Protein AF-A0A6G8PXQ9-F1 (afdb_monomer_lite)

Organism: NCBI:txid2653852

InterPro domains:
  IPR021320 Protein of unknown function DUF2905 [PF11146] (9-71)
  IPR021320 Protein of unknown function DUF2905 [PTHR36443] (7-73)

Secondary structure (DSSP, 8-state):
-PPPHHHHHHHHHHHHHHHHHHHHHHHHHHHTT--S-TTEEEEEETTEEEEEEHHHHHHHHHHHHHHHHHHH--

Radius of gyration: 17.23 Å; chains: 1; bounding box: 47×22×46 Å

Structure (mmCIF, N/CA/C/O backbone):
data_AF-A0A6G8PXQ9-F1
#
_entry.id   AF-A0A6G8PXQ9-F1
#
loop_
_atom_site.group_PDB
_atom_site.id
_atom_site.type_symbol
_atom_site.label_atom_id
_atom_site.label_alt_id
_atom_site.label_comp_id
_atom_site.label_asym_id
_atom_site.label_entity_id
_atom_site.label_seq_id
_atom_site.pdbx_PDB_ins_code
_atom_site.Cartn_x
_atom_site.Cartn_y
_atom_site.Cartn_z
_atom_site.occupancy
_atom_site.B_iso_or_equiv
_atom_site.auth_seq_id
_atom_site.auth_comp_id
_atom_site.auth_asym_id
_atom_site.auth_atom_id
_atom_site.pdbx_PDB_model_num
ATOM 1 N N . MET A 1 1 ? 27.189 9.220 -8.458 1.00 47.50 1 MET A N 1
ATOM 2 C CA . MET A 1 1 ? 26.096 8.256 -8.704 1.00 47.50 1 MET A CA 1
ATOM 3 C C . MET A 1 1 ? 24.886 9.044 -9.181 1.00 47.50 1 MET A C 1
ATOM 5 O O . MET A 1 1 ? 24.193 9.625 -8.359 1.00 47.50 1 MET A O 1
ATOM 9 N N . GLY A 1 2 ? 24.719 9.191 -10.497 1.00 68.62 2 GLY A N 1
ATOM 10 C CA . GLY A 1 2 ? 23.536 9.844 -11.065 1.00 68.62 2 GLY A CA 1
ATOM 11 C C . GLY A 1 2 ? 22.386 8.847 -11.108 1.00 68.62 2 GLY A C 1
ATOM 12 O O . GLY A 1 2 ? 22.604 7.690 -11.459 1.00 68.62 2 GLY A O 1
ATOM 13 N N . VAL A 1 3 ? 21.189 9.263 -10.708 1.00 70.00 3 VAL A N 1
ATOM 14 C CA . VAL A 1 3 ? 20.014 8.392 -10.776 1.00 70.00 3 VAL A CA 1
ATOM 15 C C . VAL A 1 3 ? 19.512 8.361 -12.221 1.00 70.00 3 VAL A C 1
ATOM 17 O O . VAL A 1 3 ? 19.218 9.409 -12.793 1.00 70.00 3 VAL A O 1
ATOM 20 N N . GLU A 1 4 ? 19.420 7.175 -12.827 1.00 86.62 4 GLU A N 1
ATOM 21 C CA . GLU A 1 4 ? 18.873 7.026 -14.179 1.00 86.62 4 GLU A CA 1
ATOM 22 C C . GLU A 1 4 ? 17.360 7.295 -14.197 1.00 86.62 4 GLU A C 1
ATOM 24 O O . GLU A 1 4 ? 16.565 6.552 -13.613 1.00 86.62 4 GLU A O 1
ATOM 29 N N . LEU A 1 5 ? 16.945 8.331 -14.934 1.00 90.38 5 LEU A N 1
ATOM 30 C CA . LEU A 1 5 ? 15.539 8.736 -15.076 1.00 90.38 5 LEU A CA 1
ATOM 31 C C . LEU A 1 5 ? 14.647 7.608 -15.622 1.00 90.38 5 LEU A C 1
ATOM 33 O O . LEU A 1 5 ? 13.493 7.480 -15.217 1.00 90.38 5 LEU A O 1
ATOM 37 N N . GLY A 1 6 ? 15.186 6.750 -16.495 1.00 89.19 6 GLY A N 1
ATOM 38 C CA . GLY A 1 6 ? 14.465 5.590 -17.026 1.00 89.19 6 GLY A CA 1
ATOM 39 C C . GLY A 1 6 ? 14.137 4.540 -15.959 1.00 89.19 6 GLY A C 1
ATOM 40 O O . GLY A 1 6 ? 13.049 3.960 -15.980 1.00 89.19 6 GLY A O 1
ATOM 41 N N . GLY A 1 7 ? 15.040 4.328 -14.995 1.00 87.38 7 GLY A N 1
ATOM 42 C CA . GLY A 1 7 ? 14.810 3.440 -13.855 1.00 87.38 7 GLY A CA 1
ATOM 43 C C . GLY A 1 7 ? 13.701 3.969 -12.949 1.00 87.38 7 GLY A C 1
ATOM 44 O O . GLY A 1 7 ? 12.756 3.242 -12.641 1.00 87.38 7 GLY A O 1
ATOM 45 N N . ILE A 1 8 ? 13.754 5.264 -12.618 1.00 88.81 8 ILE A N 1
ATOM 46 C CA . ILE A 1 8 ? 12.701 5.941 -11.846 1.00 88.81 8 ILE A CA 1
ATOM 47 C C . ILE A 1 8 ? 11.353 5.840 -12.568 1.00 88.81 8 ILE A C 1
ATOM 49 O O . ILE A 1 8 ? 10.357 5.463 -11.955 1.00 88.81 8 ILE A O 1
ATOM 53 N N . GLY A 1 9 ? 11.313 6.118 -13.875 1.00 90.75 9 GLY A N 1
ATOM 54 C CA . GLY A 1 9 ? 10.083 6.065 -14.668 1.00 90.75 9 GLY A CA 1
ATOM 55 C C . GLY A 1 9 ? 9.406 4.693 -14.627 1.00 90.75 9 GLY A C 1
ATOM 56 O O . GLY A 1 9 ? 8.193 4.605 -14.448 1.00 90.75 9 GLY A O 1
ATOM 57 N N . ARG A 1 10 ? 10.182 3.605 -14.707 1.00 83.88 10 ARG A N 1
ATOM 58 C CA . ARG A 1 10 ? 9.651 2.235 -14.589 1.00 83.88 10 ARG A CA 1
ATOM 59 C C . ARG A 1 10 ? 9.061 1.955 -13.206 1.00 83.88 10 ARG A C 1
ATOM 61 O O . ARG A 1 10 ? 7.999 1.338 -13.128 1.00 83.88 10 ARG A O 1
ATOM 68 N N . VAL A 1 11 ? 9.717 2.412 -12.137 1.00 85.88 11 VAL A N 1
ATOM 69 C CA . VAL A 1 11 ? 9.210 2.267 -10.761 1.00 85.88 11 VAL A CA 1
ATOM 70 C C . VAL A 1 11 ? 7.911 3.050 -10.582 1.00 85.88 11 VAL A C 1
ATOM 72 O O . VAL A 1 11 ? 6.940 2.497 -10.072 1.00 85.88 11 VAL A O 1
ATOM 75 N N . LEU A 1 12 ? 7.858 4.298 -11.059 1.00 88.75 12 LEU A N 1
ATOM 76 C CA . LEU A 1 12 ? 6.658 5.135 -10.985 1.00 88.75 12 LEU A CA 1
ATOM 77 C C . LEU A 1 12 ? 5.476 4.510 -11.733 1.00 88.75 12 LEU A C 1
ATOM 79 O O . LEU A 1 12 ? 4.372 4.468 -11.193 1.00 88.75 12 LEU A O 1
ATOM 83 N N . ILE A 1 13 ? 5.702 3.972 -12.936 1.00 89.69 13 ILE A N 1
ATOM 84 C CA . ILE A 1 13 ? 4.652 3.296 -13.710 1.00 89.69 13 ILE A CA 1
ATOM 85 C C . ILE A 1 13 ? 4.112 2.082 -12.950 1.00 89.69 13 ILE A C 1
ATOM 87 O O . ILE A 1 13 ? 2.897 1.948 -12.805 1.00 89.69 13 ILE A O 1
ATOM 91 N N . GLY A 1 14 ? 4.973 1.202 -12.430 1.00 83.62 14 GLY A N 1
ATOM 92 C CA . GLY A 1 14 ? 4.467 0.035 -11.703 1.00 83.62 14 GLY A CA 1
ATOM 93 C C . GLY A 1 14 ? 3.834 0.387 -10.355 1.00 83.62 14 GLY A C 1
ATOM 94 O O . GLY A 1 14 ? 2.862 -0.259 -9.975 1.00 83.62 14 GLY A O 1
ATOM 95 N N . ALA A 1 15 ? 4.288 1.444 -9.675 1.00 83.12 15 ALA A N 1
ATOM 96 C CA . ALA A 1 15 ? 3.610 1.967 -8.489 1.00 83.12 15 ALA A CA 1
ATOM 97 C C . ALA A 1 15 ? 2.203 2.493 -8.824 1.00 83.12 15 ALA A C 1
ATOM 99 O O . ALA A 1 15 ? 1.249 2.176 -8.117 1.00 83.12 15 ALA A O 1
ATOM 100 N N . ALA A 1 16 ? 2.044 3.229 -9.929 1.00 90.19 16 ALA A N 1
ATOM 101 C CA . ALA A 1 16 ? 0.741 3.714 -10.382 1.00 90.19 16 ALA A CA 1
ATOM 102 C C . ALA A 1 16 ? -0.222 2.560 -10.704 1.00 90.19 16 ALA A C 1
ATOM 104 O O . ALA A 1 16 ? -1.372 2.579 -10.270 1.00 90.19 16 ALA A O 1
ATOM 105 N N . VAL A 1 17 ? 0.256 1.522 -11.401 1.00 86.00 17 VAL A N 1
ATOM 106 C CA . VAL A 1 17 ? -0.538 0.314 -11.680 1.00 86.00 17 VAL A CA 1
ATOM 107 C C . VAL A 1 17 ? -0.931 -0.396 -10.381 1.00 86.00 17 VAL A C 1
ATOM 109 O O . VAL A 1 17 ? -2.094 -0.758 -10.217 1.00 86.00 17 VAL A O 1
ATOM 112 N N . ALA A 1 18 ? -0.005 -0.553 -9.431 1.00 81.69 18 ALA A N 1
ATOM 113 C CA . ALA A 1 18 ? -0.288 -1.174 -8.137 1.00 81.69 18 ALA A C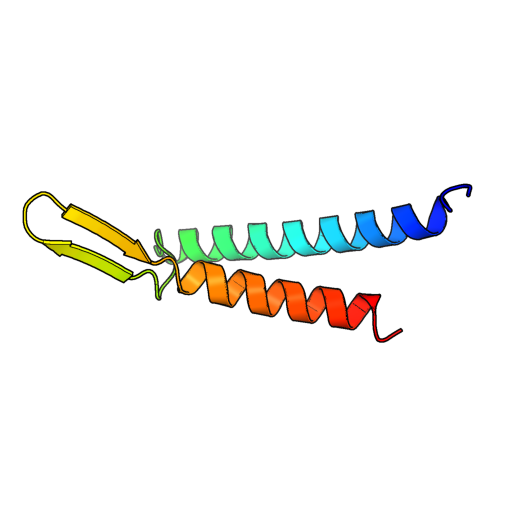A 1
ATOM 114 C C . ALA A 1 18 ? -1.379 -0.427 -7.360 1.00 81.69 18 ALA A C 1
ATOM 116 O O . ALA A 1 18 ? -2.319 -1.040 -6.853 1.00 81.69 18 ALA A O 1
ATOM 117 N N . LEU A 1 19 ? -1.272 0.903 -7.297 1.00 86.06 19 LEU A N 1
ATOM 118 C CA . LEU A 1 19 ? -2.251 1.759 -6.634 1.00 86.06 19 LEU A CA 1
ATOM 119 C C . LEU A 1 19 ? -3.618 1.687 -7.315 1.00 86.06 19 LEU A C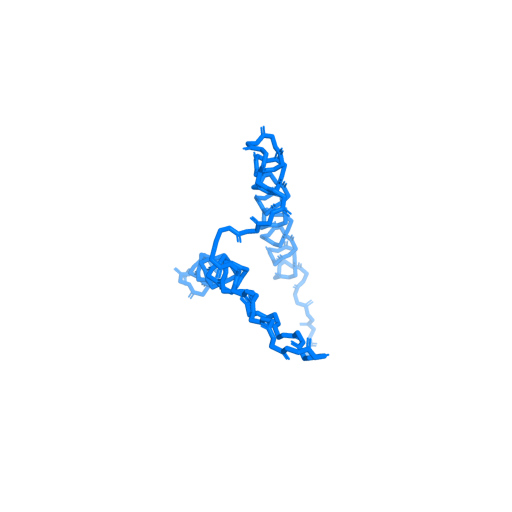 1
ATOM 121 O O . LEU A 1 19 ? -4.634 1.625 -6.626 1.00 86.06 19 LEU A O 1
ATOM 125 N N . LEU A 1 20 ? -3.654 1.640 -8.648 1.00 89.56 20 LEU A N 1
ATOM 126 C CA . LEU A 1 20 ? -4.895 1.502 -9.408 1.00 89.56 20 LEU A CA 1
ATOM 127 C C . LEU A 1 20 ? -5.590 0.163 -9.123 1.00 89.56 20 LEU A C 1
ATOM 129 O O . LEU A 1 20 ? -6.800 0.136 -8.901 1.00 89.56 20 LEU A O 1
ATOM 133 N N . VAL A 1 21 ? -4.829 -0.933 -9.057 1.00 83.75 21 VAL A N 1
ATOM 134 C CA . VAL A 1 21 ? -5.352 -2.258 -8.686 1.00 83.75 21 VAL A CA 1
ATOM 135 C C . VAL A 1 21 ? -5.878 -2.261 -7.248 1.00 83.75 21 VAL A C 1
ATOM 137 O O . VAL A 1 21 ? -6.991 -2.730 -7.012 1.00 83.75 21 VAL A O 1
ATOM 140 N N . LEU A 1 22 ? -5.128 -1.703 -6.292 1.00 82.62 22 LEU A N 1
ATOM 141 C CA . LEU A 1 22 ? -5.553 -1.610 -4.889 1.00 82.62 22 LEU A CA 1
ATOM 142 C C . LEU A 1 22 ? -6.819 -0.758 -4.722 1.00 82.62 22 LEU 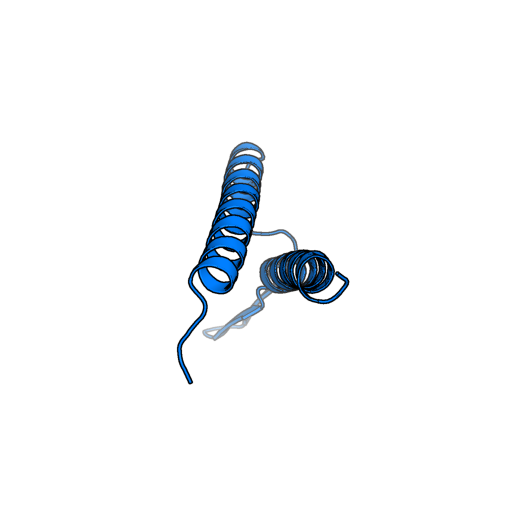A C 1
ATOM 144 O O . LEU A 1 22 ? -7.751 -1.171 -4.035 1.00 82.62 22 LEU A O 1
ATOM 148 N N . GLY A 1 23 ? -6.885 0.399 -5.384 1.00 88.00 23 GLY A N 1
ATOM 149 C CA . GLY A 1 23 ? -8.069 1.258 -5.378 1.00 88.00 23 GLY A CA 1
ATOM 150 C C . GLY A 1 23 ? -9.291 0.563 -5.982 1.00 88.00 23 GLY A C 1
ATOM 151 O O . GLY A 1 23 ? -10.376 0.609 -5.402 1.00 88.00 23 GLY A O 1
ATOM 152 N N . GLY A 1 24 ? -9.112 -0.145 -7.102 1.00 88.56 24 GLY A N 1
ATOM 153 C CA . GLY A 1 24 ? -10.166 -0.949 -7.725 1.00 88.56 24 GLY A CA 1
ATOM 154 C C . GLY A 1 24 ? -10.674 -2.070 -6.815 1.00 88.56 24 GLY A C 1
ATOM 155 O O . GLY A 1 24 ? -11.884 -2.271 -6.705 1.00 88.56 24 GLY A O 1
ATOM 156 N N . LEU A 1 25 ? -9.771 -2.753 -6.108 1.00 82.75 25 LEU A N 1
ATOM 157 C CA . LEU A 1 25 ? -10.130 -3.788 -5.142 1.00 82.75 25 LEU A CA 1
ATOM 158 C C . LEU A 1 25 ? -10.950 -3.220 -3.976 1.00 82.75 25 LEU A C 1
ATOM 160 O O . LEU A 1 25 ? -11.986 -3.788 -3.639 1.00 82.75 25 LEU A O 1
ATOM 164 N N . PHE A 1 26 ? -10.542 -2.092 -3.386 1.00 82.94 26 PHE A N 1
ATOM 165 C CA . PHE A 1 26 ? -11.304 -1.469 -2.298 1.00 82.94 26 PHE A CA 1
ATOM 166 C C . PHE A 1 26 ? -12.677 -0.962 -2.748 1.00 82.94 26 PHE A C 1
ATOM 168 O O . PHE A 1 26 ? -13.653 -1.136 -2.021 1.00 82.94 26 PHE A O 1
ATOM 175 N N . LEU A 1 27 ? -12.789 -0.411 -3.961 1.00 88.19 27 LEU A N 1
ATOM 176 C CA . LEU A 1 27 ? -14.086 -0.042 -4.536 1.00 88.19 27 LEU A CA 1
ATOM 177 C C . LEU A 1 27 ? -15.005 -1.259 -4.716 1.00 88.19 27 LEU A C 1
ATOM 179 O O . LEU A 1 27 ? -16.201 -1.171 -4.436 1.00 88.19 27 LEU A O 1
ATOM 183 N N . LEU A 1 28 ? -14.462 -2.395 -5.168 1.00 83.12 28 LEU A N 1
ATOM 184 C CA . LEU A 1 28 ? -15.223 -3.635 -5.315 1.00 83.12 28 LEU A CA 1
ATOM 185 C C . LEU A 1 28 ? -15.675 -4.182 -3.955 1.00 83.12 28 LEU A C 1
ATOM 187 O O . LEU A 1 28 ? -16.837 -4.550 -3.810 1.00 83.12 28 LEU A O 1
ATOM 191 N N . LEU A 1 29 ? -14.790 -4.184 -2.955 1.00 80.69 29 LEU A N 1
ATOM 192 C CA . LEU A 1 29 ? -15.113 -4.601 -1.587 1.00 80.69 29 LEU A CA 1
ATOM 193 C C . LEU A 1 29 ? -16.231 -3.738 -0.986 1.00 80.69 29 LEU A C 1
ATOM 195 O O . LEU A 1 29 ? -17.212 -4.286 -0.485 1.00 80.69 29 LEU A O 1
ATOM 199 N N . GLY A 1 30 ? -16.156 -2.411 -1.141 1.00 82.81 30 GLY A N 1
ATOM 200 C CA . GLY A 1 30 ? -17.221 -1.504 -0.705 1.00 82.81 30 GLY A CA 1
ATOM 201 C C . GLY A 1 30 ? -18.561 -1.778 -1.398 1.00 82.81 30 GLY A C 1
ATOM 202 O O . GLY A 1 30 ? -19.609 -1.756 -0.758 1.00 82.81 30 GLY A O 1
ATOM 203 N N . ARG A 1 31 ? -18.555 -2.126 -2.694 1.00 85.62 31 ARG A N 1
ATOM 204 C CA . ARG A 1 31 ? -19.779 -2.523 -3.418 1.00 85.62 31 ARG A CA 1
ATOM 205 C C . ARG A 1 31 ? -20.382 -3.845 -2.949 1.00 85.62 31 ARG A C 1
ATOM 207 O O . ARG A 1 31 ? -21.586 -4.030 -3.093 1.00 85.62 31 ARG A O 1
ATOM 214 N N . LEU A 1 32 ? -19.573 -4.751 -2.408 1.00 82.50 32 LEU A N 1
ATOM 215 C CA . LEU A 1 32 ? -20.024 -6.031 -1.857 1.00 82.50 32 LEU A CA 1
ATOM 216 C C . LEU A 1 32 ? -20.501 -5.917 -0.396 1.00 82.50 32 LEU A C 1
ATOM 218 O O . LEU A 1 32 ? -20.815 -6.935 0.215 1.00 82.50 32 LEU A O 1
ATOM 222 N N . GLY A 1 33 ? -20.554 -4.703 0.171 1.00 80.38 33 GLY A N 1
ATOM 223 C CA . GLY A 1 33 ? -20.901 -4.472 1.579 1.00 80.38 33 GLY A CA 1
ATOM 224 C C . GLY A 1 33 ? -19.804 -4.917 2.551 1.00 80.38 33 GLY A C 1
ATOM 225 O O . GLY A 1 33 ? -20.063 -5.146 3.731 1.00 80.38 33 GLY A O 1
ATOM 226 N N . ILE A 1 34 ? -18.579 -5.092 2.049 1.00 76.69 34 ILE A N 1
ATOM 227 C CA . ILE A 1 34 ? -17.415 -5.493 2.830 1.00 76.69 34 ILE A CA 1
ATOM 228 C C . ILE A 1 34 ? -16.691 -4.217 3.265 1.00 76.69 34 ILE A C 1
ATOM 230 O O . ILE A 1 34 ? -15.729 -3.772 2.643 1.00 76.69 34 ILE A O 1
ATOM 234 N N . ASP A 1 35 ? -17.166 -3.634 4.364 1.00 73.44 35 ASP A N 1
ATOM 235 C CA . ASP A 1 35 ? -16.587 -2.415 4.950 1.00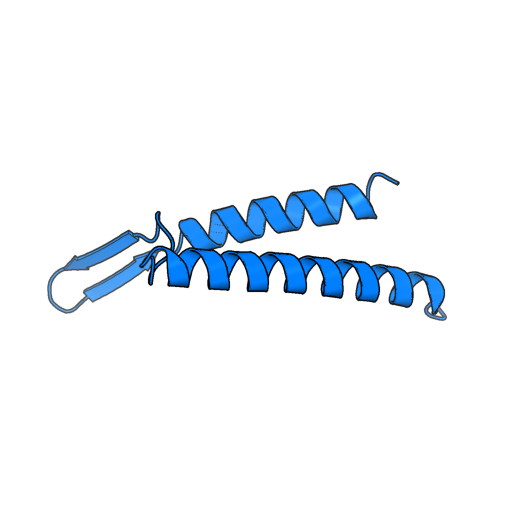 73.44 35 ASP A CA 1
ATOM 236 C C . ASP A 1 35 ? -15.277 -2.685 5.712 1.00 73.44 35 ASP A C 1
ATOM 238 O O . ASP A 1 35 ? -14.585 -1.768 6.154 1.00 73.44 35 ASP A O 1
ATOM 242 N N . ARG A 1 36 ? -14.950 -3.965 5.917 1.00 71.25 36 ARG A N 1
ATOM 243 C CA . ARG A 1 36 ? -13.764 -4.445 6.634 1.00 71.25 36 ARG A CA 1
ATOM 244 C C . ARG A 1 36 ? -13.174 -5.603 5.861 1.00 71.25 36 ARG A C 1
ATOM 246 O O . ARG A 1 36 ? -13.926 -6.482 5.448 1.00 71.25 36 ARG A O 1
ATOM 253 N N . LEU A 1 37 ? -11.855 -5.642 5.691 1.00 70.50 37 LEU A N 1
ATOM 254 C CA . LEU A 1 37 ? -11.242 -6.753 4.975 1.00 70.50 37 LEU A CA 1
ATOM 255 C C . LEU A 1 37 ? -11.543 -8.072 5.714 1.00 70.50 37 LEU A C 1
ATOM 257 O O . LEU A 1 37 ? -11.330 -8.161 6.928 1.00 70.50 37 LEU A O 1
ATOM 261 N N . PRO A 1 38 ? -12.041 -9.106 5.010 1.00 65.81 38 PRO A N 1
ATOM 262 C CA . PRO A 1 38 ? -12.254 -10.409 5.617 1.00 65.81 38 PRO A CA 1
ATOM 263 C C . PRO A 1 38 ? -10.900 -10.947 6.093 1.00 65.81 38 PRO A C 1
ATOM 265 O O . PRO A 1 38 ? -9.916 -10.923 5.356 1.00 65.81 38 PRO A O 1
ATOM 268 N N . GLY A 1 39 ? -10.847 -11.393 7.347 1.00 72.81 39 GLY A N 1
ATOM 269 C CA . GLY A 1 39 ? -9.608 -11.801 8.014 1.00 72.81 39 GLY A CA 1
ATOM 270 C C . GLY A 1 39 ? -9.094 -10.804 9.055 1.00 72.81 39 GLY A C 1
ATOM 271 O O . GLY A 1 39 ? -8.257 -11.187 9.867 1.00 72.81 39 GLY A O 1
ATOM 272 N N . ASP A 1 40 ? -9.613 -9.575 9.114 1.00 82.88 40 ASP A N 1
ATOM 273 C CA . ASP A 1 40 ? -9.278 -8.651 10.201 1.00 82.88 40 ASP A CA 1
ATOM 274 C C . ASP A 1 40 ? -9.859 -9.159 11.531 1.00 82.88 40 ASP A C 1
ATOM 276 O O . ASP A 1 40 ? -11.071 -9.176 11.755 1.00 82.88 40 ASP A O 1
ATOM 280 N N . LEU A 1 41 ? -8.976 -9.597 12.429 1.00 82.31 41 LEU A N 1
ATOM 281 C CA . LEU A 1 41 ? -9.340 -10.104 13.744 1.00 82.31 41 LEU A CA 1
ATOM 282 C C . LEU A 1 41 ? -9.449 -8.938 14.720 1.00 82.31 41 LEU A C 1
ATOM 284 O O . LEU A 1 41 ? -8.488 -8.203 14.945 1.00 82.31 41 LEU A O 1
ATOM 288 N N . VAL A 1 42 ? -10.613 -8.791 15.345 1.00 85.06 42 VAL A N 1
ATOM 289 C CA . VAL A 1 42 ? -10.815 -7.825 16.426 1.00 85.06 42 VAL A CA 1
ATOM 290 C C . VAL A 1 42 ? -11.039 -8.591 17.716 1.00 85.06 42 VAL A C 1
ATOM 292 O O . VAL A 1 42 ? -12.100 -9.173 17.933 1.00 85.06 42 VAL A O 1
ATOM 295 N N . PHE A 1 43 ? -10.038 -8.576 18.589 1.00 85.69 43 PHE A N 1
ATOM 296 C CA . PHE A 1 43 ? -10.158 -9.123 19.933 1.00 85.69 43 PHE A CA 1
ATOM 297 C C . PHE A 1 43 ? -10.582 -8.018 20.889 1.00 85.69 43 PHE A C 1
ATOM 299 O O . PHE A 1 43 ? -9.855 -7.048 21.097 1.00 85.69 43 PHE A O 1
ATOM 306 N N . ARG A 1 44 ? -11.762 -8.168 21.495 1.00 91.50 44 ARG A N 1
ATOM 307 C CA . ARG A 1 44 ? -12.267 -7.244 22.513 1.00 91.50 44 ARG A CA 1
ATOM 308 C C . ARG A 1 44 ? -12.457 -7.987 23.831 1.00 91.50 44 ARG A C 1
ATOM 310 O O . ARG A 1 44 ? -13.220 -8.947 23.894 1.00 91.50 44 ARG A O 1
ATOM 317 N N . ARG A 1 45 ? -11.766 -7.549 24.885 1.00 88.56 45 ARG A N 1
ATOM 318 C CA . ARG A 1 45 ? -11.896 -8.101 26.241 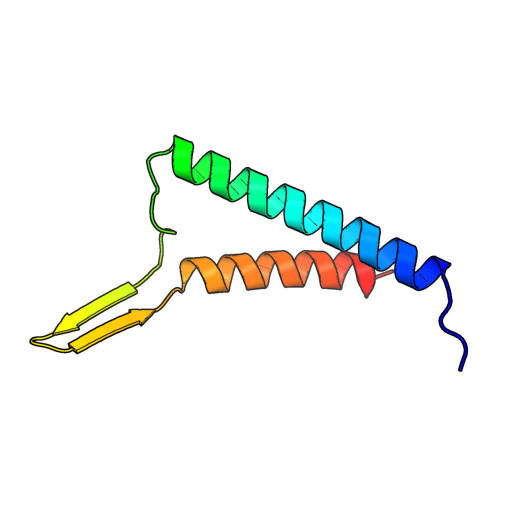1.00 88.56 45 ARG A CA 1
ATOM 319 C C . ARG A 1 45 ? -11.894 -6.967 27.262 1.00 88.56 45 ARG A C 1
ATOM 321 O O . ARG A 1 45 ? -10.870 -6.324 27.478 1.00 88.56 45 ARG A O 1
ATOM 328 N N . GLY A 1 46 ? -13.042 -6.729 27.900 1.00 89.19 46 GLY A N 1
ATOM 329 C CA . GLY A 1 46 ? -13.212 -5.607 28.829 1.00 89.19 46 GLY A CA 1
ATOM 330 C C . GLY A 1 46 ? -12.926 -4.263 28.145 1.00 89.19 46 GLY A C 1
ATOM 331 O O . GLY A 1 46 ? -13.497 -3.980 27.095 1.00 89.19 46 GLY A O 1
ATOM 332 N N . GLY A 1 47 ? -12.016 -3.466 28.722 1.00 93.38 47 GLY A N 1
ATOM 333 C CA . GLY A 1 47 ? -11.551 -2.187 28.163 1.00 93.38 47 GLY A CA 1
ATOM 334 C C . GLY A 1 47 ? -10.444 -2.290 27.102 1.00 93.38 47 GLY A C 1
ATOM 335 O O . GLY A 1 47 ? -10.018 -1.267 26.575 1.00 93.38 47 GLY A O 1
ATOM 336 N N . LEU A 1 48 ? -9.965 -3.496 26.774 1.00 89.62 48 LEU A N 1
ATOM 337 C CA . LEU A 1 48 ? -8.916 -3.707 25.775 1.00 89.62 48 LEU A CA 1
ATOM 338 C C . LEU A 1 48 ? -9.526 -4.108 24.426 1.00 89.62 48 LEU A C 1
ATOM 340 O O . LEU A 1 48 ? -10.275 -5.084 24.339 1.00 89.62 48 LEU A O 1
ATOM 344 N N . THR A 1 49 ? -9.164 -3.382 23.366 1.00 90.88 49 THR A N 1
ATOM 345 C CA . THR A 1 49 ? -9.461 -3.754 21.975 1.00 90.88 49 THR A CA 1
ATOM 346 C C . THR A 1 49 ? -8.155 -3.878 21.199 1.00 90.88 49 THR A C 1
ATOM 348 O O . THR A 1 49 ? -7.402 -2.914 21.103 1.00 90.88 49 THR A O 1
ATOM 351 N N . VAL A 1 50 ? -7.896 -5.058 20.641 1.00 89.06 50 VAL A N 1
ATOM 352 C CA . VAL A 1 50 ? -6.731 -5.353 19.800 1.00 89.06 50 VAL A CA 1
ATOM 353 C C . VAL A 1 50 ? -7.214 -5.614 18.377 1.00 89.06 50 VAL A C 1
ATOM 355 O O . VAL A 1 50 ? -8.076 -6.467 18.161 1.00 89.06 50 VAL A O 1
ATOM 358 N N . TYR A 1 51 ? -6.653 -4.882 17.416 1.00 86.25 51 TYR A N 1
ATOM 359 C CA . TYR A 1 51 ? -6.921 -5.041 15.988 1.00 86.25 51 TYR A CA 1
ATOM 360 C C . TYR A 1 51 ? -5.760 -5.788 15.332 1.00 86.25 51 TYR A C 1
ATOM 362 O O . TYR A 1 51 ? -4.610 -5.370 15.451 1.00 86.25 51 TYR A O 1
ATOM 370 N N . PHE A 1 52 ? -6.064 -6.876 14.632 1.00 87.31 52 PHE A N 1
ATOM 371 C CA . PHE A 1 52 ? -5.111 -7.686 13.882 1.00 87.31 52 PHE A CA 1
ATOM 372 C C . PHE A 1 52 ? -5.528 -7.710 12.406 1.00 87.31 52 PHE A C 1
ATOM 374 O O . PHE A 1 52 ? -6.374 -8.521 12.023 1.00 87.31 52 PHE A O 1
ATOM 381 N N . PRO A 1 53 ? -4.984 -6.810 11.569 1.00 83.31 53 PRO A N 1
ATOM 382 C CA . PRO A 1 53 ? -5.461 -6.611 10.206 1.00 83.31 53 PRO A CA 1
ATOM 383 C C . PRO A 1 53 ? -4.865 -7.648 9.236 1.00 83.31 53 PRO A C 1
ATOM 385 O O . PRO A 1 53 ? -4.092 -7.312 8.335 1.00 83.31 53 PRO A O 1
ATOM 388 N N . LEU A 1 54 ? -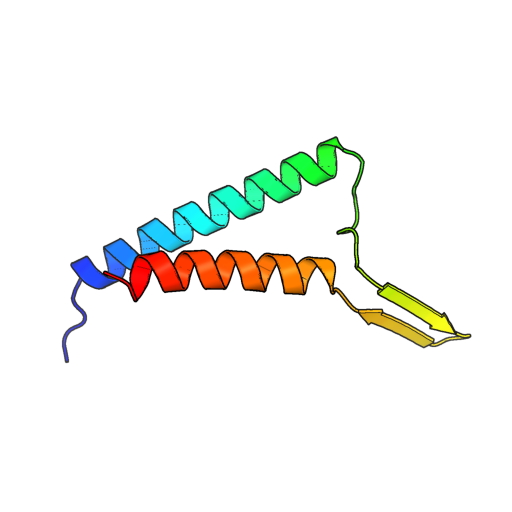5.151 -8.938 9.448 1.00 83.75 54 LEU A N 1
ATOM 389 C CA . LEU A 1 54 ? -4.570 -10.021 8.642 1.00 83.75 54 LEU A CA 1
ATOM 390 C C . LEU A 1 54 ? -4.984 -9.928 7.174 1.00 83.75 54 LEU A C 1
ATOM 392 O O . LEU A 1 54 ? -4.172 -10.240 6.303 1.00 83.75 54 LEU A O 1
ATOM 396 N N . GLY A 1 55 ? -6.208 -9.470 6.890 1.00 81.38 55 GLY A N 1
ATOM 397 C CA . GLY A 1 55 ? -6.677 -9.299 5.516 1.00 81.38 55 GLY A CA 1
ATOM 398 C C . GLY A 1 55 ? -5.806 -8.296 4.762 1.00 81.38 55 GLY A C 1
ATOM 399 O O . GLY A 1 55 ? -5.354 -8.566 3.647 1.00 81.38 55 GLY A O 1
ATOM 400 N N . LEU A 1 56 ? -5.477 -7.175 5.412 1.00 82.44 56 LEU A N 1
ATOM 401 C CA . LEU A 1 56 ? -4.560 -6.178 4.860 1.00 82.44 56 LEU A CA 1
ATOM 402 C C . LEU A 1 56 ? -3.146 -6.741 4.676 1.00 82.44 56 LEU A C 1
ATOM 404 O O . LEU A 1 56 ? -2.523 -6.492 3.645 1.00 82.44 56 LEU A O 1
ATOM 408 N N . MET A 1 57 ? -2.637 -7.511 5.642 1.00 87.31 57 MET A N 1
ATOM 409 C CA . MET A 1 57 ? -1.294 -8.097 5.546 1.00 87.31 57 MET A CA 1
ATOM 410 C C . MET A 1 57 ? -1.171 -9.076 4.373 1.00 87.31 57 MET A C 1
ATOM 412 O O . MET A 1 57 ? -0.179 -9.034 3.646 1.00 87.31 57 MET A O 1
ATOM 416 N N . ILE A 1 58 ? -2.182 -9.921 4.152 1.00 85.25 58 ILE A N 1
ATOM 417 C CA . ILE A 1 58 ? -2.220 -10.857 3.019 1.00 85.25 58 ILE A CA 1
ATOM 418 C C . ILE A 1 58 ? -2.257 -10.087 1.698 1.00 85.25 58 ILE A C 1
ATOM 420 O O . ILE A 1 58 ? -1.477 -10.381 0.792 1.00 85.25 58 ILE A O 1
ATOM 424 N N . LEU A 1 59 ? -3.119 -9.072 1.598 1.00 81.38 59 LEU A N 1
ATOM 425 C CA . LEU A 1 59 ? -3.230 -8.250 0.397 1.00 81.38 59 LEU A CA 1
ATOM 426 C C . LEU A 1 59 ? -1.903 -7.559 0.058 1.00 81.38 59 LEU A C 1
ATOM 428 O O . LEU A 1 59 ? -1.441 -7.625 -1.083 1.00 81.38 59 LEU A O 1
ATOM 432 N N . LEU A 1 60 ? -1.268 -6.937 1.054 1.00 83.81 60 LEU A N 1
ATOM 433 C CA . LEU A 1 60 ? 0.039 -6.300 0.900 1.00 83.81 60 LEU A CA 1
ATOM 434 C C . LEU A 1 60 ? 1.120 -7.305 0.498 1.00 83.81 60 LEU A C 1
ATOM 436 O O . LEU A 1 60 ? 1.942 -6.991 -0.360 1.00 83.81 60 LEU A O 1
ATOM 440 N N . SER A 1 61 ? 1.112 -8.508 1.076 1.00 87.62 61 SER A N 1
ATOM 441 C CA . SER A 1 61 ? 2.066 -9.566 0.737 1.00 87.62 61 SER A CA 1
ATOM 442 C C . SER A 1 61 ? 1.937 -9.986 -0.726 1.00 87.62 61 SER A C 1
ATOM 444 O O . SER A 1 61 ? 2.927 -9.940 -1.451 1.00 87.62 61 SER A O 1
ATOM 446 N N . VAL A 1 62 ? 0.724 -10.302 -1.194 1.00 85.12 62 VAL A N 1
ATOM 447 C CA . VAL A 1 62 ? 0.477 -10.705 -2.589 1.00 85.12 62 VAL A CA 1
ATOM 448 C C . VAL A 1 62 ? 0.844 -9.584 -3.560 1.00 85.12 62 VAL A C 1
ATOM 450 O O . VAL A 1 62 ? 1.557 -9.827 -4.534 1.00 85.12 62 VAL A O 1
ATOM 453 N N . ALA A 1 63 ? 0.413 -8.349 -3.286 1.00 82.88 63 ALA A N 1
ATOM 454 C CA . ALA A 1 63 ? 0.759 -7.196 -4.112 1.00 82.88 63 ALA A CA 1
ATOM 455 C C . ALA A 1 63 ? 2.281 -6.987 -4.172 1.00 82.88 63 ALA A C 1
ATOM 457 O O . ALA A 1 63 ? 2.846 -6.854 -5.257 1.00 82.88 63 ALA A O 1
ATOM 458 N N . GLY A 1 64 ? 2.958 -7.035 -3.022 1.00 84.50 64 GLY A N 1
ATOM 459 C CA . GLY A 1 64 ? 4.412 -6.951 -2.928 1.00 84.50 64 GLY A CA 1
ATOM 460 C C . GLY A 1 64 ? 5.114 -8.064 -3.704 1.00 84.50 64 GLY A C 1
ATOM 461 O O . GLY A 1 64 ? 6.040 -7.783 -4.459 1.00 84.50 64 GLY A O 1
ATOM 462 N N . THR A 1 65 ? 4.652 -9.311 -3.598 1.00 88.12 65 THR A N 1
ATOM 463 C CA . THR A 1 65 ? 5.194 -10.442 -4.362 1.00 88.12 65 THR A CA 1
ATOM 464 C C . THR A 1 65 ? 5.047 -10.233 -5.864 1.00 88.12 65 THR A C 1
ATOM 466 O O . THR A 1 65 ? 6.014 -10.449 -6.588 1.00 88.12 65 THR A O 1
ATOM 469 N N . ILE A 1 66 ? 3.881 -9.793 -6.348 1.00 83.75 66 ILE A N 1
ATOM 470 C CA . ILE A 1 66 ? 3.662 -9.525 -7.777 1.00 83.75 66 ILE A CA 1
ATOM 471 C C . ILE A 1 66 ? 4.602 -8.417 -8.258 1.00 83.75 66 ILE A C 1
ATOM 473 O O . ILE A 1 66 ? 5.258 -8.578 -9.286 1.00 83.75 66 ILE A O 1
ATOM 477 N N . LEU A 1 67 ? 4.716 -7.322 -7.501 1.00 83.00 67 LEU A N 1
ATOM 478 C CA . LEU A 1 67 ? 5.605 -6.213 -7.846 1.00 83.00 67 LEU A CA 1
ATOM 479 C C . LEU A 1 67 ? 7.062 -6.663 -7.878 1.00 83.00 67 LEU A C 1
ATOM 481 O O . LEU A 1 67 ? 7.729 -6.496 -8.896 1.00 83.00 67 LEU A O 1
ATOM 485 N N . LEU A 1 68 ? 7.548 -7.283 -6.803 1.00 85.81 68 LEU A N 1
ATOM 486 C CA . LEU A 1 68 ? 8.912 -7.799 -6.743 1.00 85.81 68 LEU A CA 1
ATOM 487 C C . LEU A 1 68 ? 9.169 -8.795 -7.872 1.00 85.81 68 LEU A C 1
ATOM 489 O O . LEU A 1 68 ? 10.210 -8.717 -8.502 1.00 85.81 68 LEU A O 1
ATOM 493 N N . ASN A 1 69 ? 8.229 -9.676 -8.203 1.00 87.62 69 ASN A N 1
ATOM 494 C CA . ASN A 1 69 ? 8.379 -10.598 -9.325 1.00 87.62 69 ASN A CA 1
ATOM 495 C C . ASN A 1 69 ? 8.535 -9.843 -10.662 1.00 87.62 69 ASN A C 1
ATOM 497 O O . ASN A 1 69 ? 9.490 -10.074 -11.392 1.00 87.62 69 ASN A O 1
ATOM 501 N N . ILE A 1 70 ? 7.680 -8.861 -10.954 1.00 81.12 70 ILE A N 1
ATOM 502 C CA . ILE A 1 70 ? 7.744 -8.081 -12.205 1.00 81.12 70 ILE A CA 1
ATOM 503 C C . ILE A 1 70 ? 9.011 -7.207 -12.300 1.00 81.12 70 ILE A C 1
ATOM 505 O O . ILE A 1 70 ? 9.499 -6.939 -13.403 1.00 81.12 70 ILE A O 1
ATOM 509 N N . PHE A 1 71 ? 9.535 -6.728 -11.169 1.00 82.81 71 PHE A N 1
ATOM 510 C CA . PHE A 1 71 ? 10.693 -5.828 -11.131 1.00 82.81 71 PHE A CA 1
ATOM 511 C C . PHE A 1 71 ? 12.042 -6.540 -10.955 1.00 82.81 71 PHE A C 1
ATOM 513 O O . PHE A 1 71 ? 13.009 -6.116 -11.581 1.00 82.81 71 PHE A O 1
ATOM 520 N N . LEU A 1 72 ? 12.122 -7.594 -10.134 1.00 83.69 72 LEU A N 1
ATOM 521 C CA . LEU A 1 72 ? 13.355 -8.344 -9.844 1.00 83.69 72 LEU A CA 1
ATOM 522 C C . LEU A 1 72 ? 13.547 -9.585 -10.723 1.00 83.69 72 LEU A C 1
ATOM 524 O O . LEU A 1 72 ? 14.680 -10.034 -10.837 1.00 83.69 72 LEU A O 1
ATOM 528 N N . ARG A 1 73 ? 12.493 -10.171 -11.312 1.00 66.81 73 ARG A N 1
ATOM 529 C CA . ARG A 1 73 ? 12.618 -11.332 -12.221 1.00 66.81 73 ARG A CA 1
ATOM 530 C C . ARG A 1 73 ? 12.556 -10.941 -13.703 1.00 66.81 73 ARG A C 1
ATOM 532 O O . ARG A 1 73 ? 12.120 -11.741 -14.528 1.00 66.81 73 ARG A O 1
ATOM 539 N N . ARG A 1 74 ? 12.992 -9.722 -14.030 1.00 54.44 74 ARG A N 1
ATOM 540 C CA . ARG A 1 74 ? 13.454 -9.401 -15.388 1.00 54.44 74 ARG A CA 1
ATOM 541 C C . ARG A 1 74 ? 14.839 -9.979 -15.616 1.00 54.44 74 ARG A C 1
ATOM 543 O O . ARG A 1 74 ? 15.632 -9.944 -14.652 1.00 54.44 74 ARG A O 1
#

Foldseek 3Di:
DDDDPVVVVVVVVLVVVLVVVVVVVVVVCVVVVNPAQPPFDWDDDDPDTDTDRVSVVVSCVVSVVVSCCVVVVD

Sequence (74 aa):
MGVELGGIGRVLIGAAVALLVLGGLFLLLGRLGIDRLPGDLVFRRGGLTVYFPLGLMILLSVAGTILLNIFLRR

pLDDT: mean 82.94, std 7.9, range [47.5, 93.38]